Protein AF-A0A2Z2MZR0-F1 (afdb_monomer_lite)

pLDDT: mean 86.18, std 5.52, range [64.0, 92.1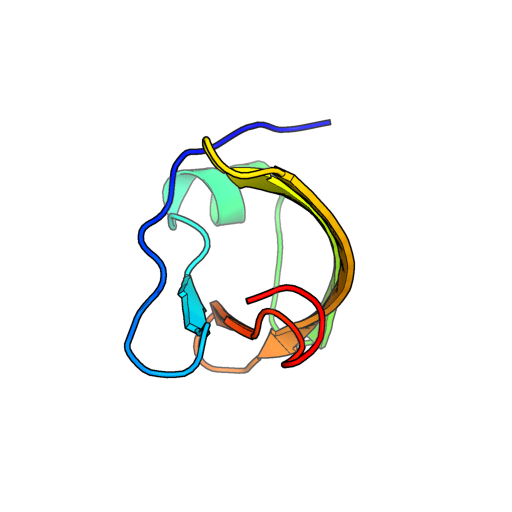9]

Organism: NCBI:txid72803

Structure (mmCIF, N/CA/C/O backbone):
data_AF-A0A2Z2MZR0-F1
#
_entry.id   AF-A0A2Z2MZR0-F1
#
loop_
_atom_site.group_PDB
_atom_site.id
_atom_site.type_symbol
_atom_site.label_atom_id
_atom_site.label_alt_id
_atom_site.label_comp_id
_atom_site.label_asym_id
_atom_site.label_entity_id
_atom_site.label_seq_id
_atom_site.pdbx_PDB_ins_code
_atom_site.Cartn_x
_atom_site.Cartn_y
_atom_site.Cartn_z
_atom_site.occupancy
_atom_site.B_iso_or_equiv
_atom_site.auth_seq_id
_atom_site.auth_comp_id
_atom_site.auth_asym_id
_atom_site.auth_atom_id
_atom_site.pdbx_PDB_model_num
ATOM 1 N N . MET A 1 1 ? -14.163 5.347 -8.234 1.00 67.75 1 MET A N 1
ATOM 2 C CA . MET A 1 1 ? -12.703 5.135 -8.357 1.00 67.75 1 MET A CA 1
ATOM 3 C C . MET A 1 1 ? -12.030 6.330 -7.711 1.00 67.75 1 MET A C 1
ATOM 5 O O . MET A 1 1 ? -12.387 7.439 -8.090 1.00 67.75 1 MET A O 1
ATOM 9 N N . VAL A 1 2 ? -11.147 6.128 -6.729 1.00 81.88 2 VAL A N 1
ATOM 10 C CA . VAL A 1 2 ? -10.467 7.242 -6.052 1.00 81.88 2 VAL A CA 1
ATOM 11 C C . VAL A 1 2 ? -9.013 7.373 -6.463 1.00 81.88 2 VAL A C 1
ATOM 13 O O . VAL A 1 2 ? -8.408 6.429 -6.973 1.00 81.88 2 VAL A O 1
ATOM 16 N N . LYS A 1 3 ? -8.470 8.570 -6.255 1.00 8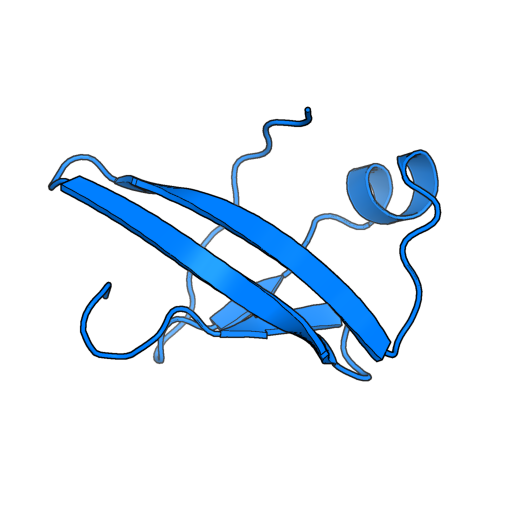8.12 3 LYS A N 1
ATOM 17 C CA . LYS A 1 3 ? -7.075 8.899 -6.481 1.00 88.12 3 LYS A CA 1
ATOM 18 C C . LYS A 1 3 ? -6.558 9.694 -5.290 1.00 88.12 3 LYS A C 1
ATOM 20 O O . LYS A 1 3 ? -7.067 10.769 -5.006 1.00 88.12 3 LYS A O 1
ATOM 25 N N . PHE A 1 4 ? -5.493 9.196 -4.683 1.00 88.56 4 PHE A N 1
ATOM 26 C CA . PHE A 1 4 ? -4.723 9.902 -3.669 1.00 88.56 4 PHE A CA 1
ATOM 27 C C . PHE A 1 4 ? -3.235 9.828 -4.017 1.00 88.56 4 PHE A C 1
ATOM 29 O O . PHE A 1 4 ? -2.819 9.026 -4.858 1.00 88.56 4 PHE A O 1
ATOM 36 N N . HIS A 1 5 ? -2.437 10.681 -3.382 1.00 88.12 5 HIS A N 1
ATOM 37 C CA . HIS A 1 5 ? -0.981 10.583 -3.418 1.00 88.12 5 HIS A CA 1
ATOM 38 C C . HIS A 1 5 ? -0.511 10.070 -2.060 1.00 88.12 5 HIS A C 1
ATOM 40 O O . HIS A 1 5 ? -0.971 10.548 -1.027 1.00 88.12 5 HIS A O 1
ATOM 46 N N . ALA A 1 6 ? 0.390 9.096 -2.067 1.00 87.38 6 ALA A N 1
ATOM 47 C CA . ALA A 1 6 ? 0.983 8.539 -0.863 1.00 87.38 6 ALA A CA 1
ATOM 48 C C . ALA A 1 6 ? 2.470 8.289 -1.098 1.00 87.38 6 ALA A C 1
ATOM 50 O O . ALA A 1 6 ? 2.900 8.025 -2.223 1.00 87.38 6 ALA A O 1
ATOM 51 N N . GLN A 1 7 ? 3.249 8.373 -0.025 1.00 87.06 7 GLN A N 1
ATOM 52 C CA . GLN A 1 7 ? 4.659 8.021 -0.057 1.00 87.06 7 GLN A CA 1
ATOM 53 C C . GLN A 1 7 ? 4.821 6.508 0.116 1.00 87.06 7 GLN A C 1
ATOM 55 O O . GLN A 1 7 ? 4.182 5.903 0.976 1.00 87.06 7 GLN A O 1
ATOM 60 N N . ALA A 1 8 ? 5.706 5.905 -0.680 1.00 86.38 8 ALA A N 1
ATOM 61 C CA . ALA A 1 8 ? 6.152 4.534 -0.466 1.00 86.38 8 ALA A CA 1
ATOM 62 C C . ALA A 1 8 ? 7.403 4.520 0.435 1.00 86.38 8 ALA A C 1
ATOM 64 O O . ALA A 1 8 ? 8.376 5.231 0.181 1.00 86.38 8 ALA A O 1
ATOM 65 N N . TYR A 1 9 ? 7.385 3.708 1.490 1.00 87.38 9 TYR A N 1
ATOM 66 C CA . TYR A 1 9 ? 8.485 3.524 2.438 1.00 87.38 9 TYR A CA 1
ATOM 67 C C . TYR A 1 9 ? 9.495 2.462 1.959 1.00 87.38 9 TYR A C 1
ATOM 69 O O . TYR A 1 9 ? 9.253 1.720 1.003 1.00 87.38 9 TYR A O 1
ATOM 77 N N . LYS A 1 10 ? 10.645 2.353 2.651 1.00 77.88 10 LYS A N 1
ATOM 78 C CA . LYS A 1 10 ? 11.681 1.328 2.402 1.00 77.88 10 LYS A CA 1
ATOM 79 C C . LYS A 1 10 ? 11.077 -0.075 2.527 1.00 77.88 10 LYS A C 1
ATOM 81 O O . LYS A 1 10 ? 10.950 -0.547 3.650 1.00 77.88 10 LYS A O 1
ATOM 86 N N . ASN A 1 11 ? 10.782 -0.707 1.378 1.00 84.88 11 ASN A N 1
ATOM 87 C CA . ASN A 1 11 ? 10.119 -2.011 1.137 1.00 84.88 11 ASN A CA 1
ATOM 88 C C . ASN A 1 11 ? 8.800 -1.934 0.342 1.00 84.88 11 ASN A C 1
ATOM 90 O O . ASN A 1 11 ? 8.106 -2.944 0.237 1.00 84.88 11 ASN A O 1
ATOM 94 N N . GLY A 1 12 ? 8.448 -0.777 -0.219 1.00 85.56 12 GLY A N 1
ATOM 95 C CA . GLY A 1 12 ? 7.221 -0.620 -1.001 1.00 85.56 12 GLY A CA 1
ATOM 96 C C . GLY A 1 12 ? 5.954 -0.589 -0.147 1.00 85.56 12 GLY A C 1
ATOM 97 O O . GLY A 1 12 ? 4.860 -0.671 -0.697 1.00 85.56 12 GLY A O 1
ATOM 98 N N . ARG A 1 13 ? 6.074 -0.485 1.185 1.00 89.00 13 ARG A N 1
ATOM 99 C CA . ARG A 1 13 ? 4.919 -0.220 2.046 1.00 89.00 13 ARG A CA 1
ATOM 100 C C . ARG A 1 13 ? 4.363 1.161 1.760 1.00 89.00 13 ARG A C 1
ATOM 102 O O . ARG A 1 13 ? 5.123 2.113 1.622 1.00 89.00 13 ARG A O 1
ATOM 109 N N . MET A 1 14 ? 3.051 1.268 1.758 1.00 90.19 14 MET A N 1
ATOM 110 C CA . MET A 1 14 ? 2.326 2.526 1.685 1.00 90.19 14 MET A CA 1
ATOM 111 C C . MET A 1 14 ? 1.134 2.467 2.633 1.00 90.19 14 MET A C 1
ATOM 113 O O . MET A 1 14 ? 0.647 1.387 2.967 1.00 90.19 14 MET A O 1
ATOM 117 N N . GLU A 1 15 ? 0.670 3.631 3.057 1.00 89.69 15 GLU A N 1
ATOM 118 C CA . GLU A 1 15 ? -0.504 3.769 3.915 1.00 89.69 15 GLU A CA 1
ATOM 119 C C . GLU A 1 15 ? -1.572 4.556 3.151 1.00 89.69 15 GLU A C 1
ATOM 121 O O . GLU A 1 15 ? -1.260 5.532 2.460 1.00 89.69 15 GLU A O 1
ATOM 126 N N . ILE A 1 16 ? -2.828 4.106 3.234 1.00 88.25 16 ILE A N 1
ATOM 127 C CA . ILE A 1 16 ? -3.958 4.883 2.713 1.00 88.25 16 ILE A CA 1
ATOM 128 C C . ILE A 1 16 ? -4.215 6.031 3.700 1.00 88.25 16 ILE A C 1
ATOM 130 O O . ILE A 1 16 ? -4.392 5.750 4.896 1.00 88.25 16 ILE A O 1
ATOM 134 N N . PRO A 1 17 ? -4.265 7.298 3.235 1.00 88.75 17 PRO A N 1
ATOM 135 C CA . PRO A 1 17 ? -4.615 8.432 4.085 1.00 88.75 17 PRO A CA 1
ATOM 136 C C . PRO A 1 17 ? -5.926 8.179 4.837 1.00 88.75 17 PRO A C 1
ATOM 138 O O . PRO A 1 17 ? -6.888 7.677 4.254 1.00 88.75 17 PRO A O 1
ATOM 141 N N . SER A 1 18 ? -5.972 8.519 6.128 1.00 88.75 18 SER A N 1
ATOM 142 C CA . SER A 1 18 ? -7.133 8.229 6.983 1.00 88.75 18 SER A CA 1
ATOM 143 C C . SER A 1 18 ? -8.426 8.839 6.440 1.00 88.75 18 SER A C 1
ATOM 145 O O . SER A 1 18 ? -9.442 8.162 6.393 1.00 88.75 18 SER A O 1
ATOM 147 N N . ASN A 1 19 ? -8.370 10.067 5.919 1.00 90.06 19 ASN A N 1
ATOM 148 C CA . ASN A 1 19 ? -9.525 10.741 5.322 1.00 90.06 19 ASN A CA 1
ATOM 149 C C . ASN A 1 19 ? -10.108 9.981 4.117 1.00 90.06 19 ASN A C 1
ATOM 151 O O . ASN A 1 19 ? -11.322 9.954 3.941 1.00 90.06 19 ASN A O 1
ATOM 155 N N . GLU A 1 20 ? -9.256 9.371 3.288 1.00 90.50 20 GLU A N 1
ATOM 156 C CA . GLU A 1 20 ? -9.707 8.565 2.150 1.00 90.50 20 GLU A CA 1
ATOM 157 C C . GLU A 1 20 ? -10.313 7.254 2.649 1.00 90.50 20 GLU A C 1
ATOM 159 O O . GLU A 1 20 ? -11.378 6.843 2.202 1.00 90.50 20 GLU A O 1
ATOM 164 N N . ARG A 1 21 ? -9.661 6.614 3.621 1.00 88.69 21 ARG A N 1
ATOM 165 C CA . ARG A 1 21 ? -10.134 5.364 4.216 1.00 88.69 21 ARG A CA 1
ATOM 166 C C . ARG A 1 21 ? -11.529 5.510 4.819 1.00 88.69 21 ARG A C 1
ATOM 168 O O . ARG A 1 21 ? -12.405 4.714 4.491 1.00 88.69 21 ARG A O 1
ATOM 175 N N . ASP A 1 22 ? -11.730 6.554 5.618 1.00 90.62 22 ASP A N 1
ATOM 176 C CA . ASP A 1 22 ? -13.006 6.862 6.262 1.00 90.62 22 ASP A CA 1
ATOM 177 C C . ASP A 1 22 ? -14.086 7.165 5.219 1.00 90.62 22 ASP A C 1
ATOM 179 O O . ASP A 1 22 ? -15.211 6.680 5.323 1.00 90.62 22 ASP A O 1
ATOM 183 N N . TYR A 1 23 ? -13.739 7.918 4.170 1.00 89.94 23 TYR A N 1
ATOM 184 C CA . TYR A 1 23 ? -14.667 8.246 3.089 1.00 89.94 23 TYR A CA 1
ATOM 185 C C . TYR A 1 23 ? -15.154 7.003 2.325 1.00 89.94 23 TYR A C 1
ATOM 187 O O . TYR A 1 23 ? -16.322 6.941 1.942 1.00 89.94 23 TYR A O 1
ATOM 195 N N . PHE A 1 24 ? -14.288 6.005 2.110 1.00 86.62 24 PHE A N 1
ATOM 196 C CA . PHE A 1 24 ? -14.665 4.751 1.440 1.00 86.62 24 PHE A CA 1
ATOM 197 C C . PHE A 1 24 ? -15.166 3.660 2.385 1.00 86.62 24 PHE A C 1
ATOM 199 O O . PHE A 1 24 ? -15.589 2.613 1.898 1.00 86.62 24 PHE A O 1
ATOM 206 N N . GLY A 1 25 ? -15.129 3.891 3.698 1.00 89.19 25 GLY A N 1
ATOM 207 C CA . GLY A 1 25 ? -15.490 2.886 4.694 1.00 89.19 25 GLY A CA 1
ATOM 208 C C . GLY A 1 25 ? -14.613 1.636 4.617 1.00 89.19 25 GLY A C 1
ATOM 209 O O . GLY A 1 25 ? -15.130 0.537 4.790 1.00 89.19 25 GLY A O 1
ATOM 210 N N . LEU A 1 26 ? -13.322 1.799 4.306 1.00 89.38 26 LEU A N 1
ATOM 211 C CA . LEU A 1 26 ? -12.377 0.682 4.245 1.00 89.38 26 LEU A CA 1
ATOM 212 C C . LEU A 1 26 ? -11.996 0.243 5.660 1.00 89.38 26 LEU A C 1
ATOM 214 O O . LEU A 1 26 ? -11.534 1.063 6.456 1.00 89.38 26 LEU A O 1
ATOM 218 N N . ASP A 1 27 ? -12.126 -1.048 5.943 1.00 89.44 27 ASP A N 1
ATOM 219 C CA . ASP A 1 27 ? -11.758 -1.646 7.225 1.00 89.44 27 ASP A CA 1
ATOM 220 C C . ASP A 1 27 ? -10.656 -2.705 7.052 1.00 89.44 27 ASP A C 1
ATOM 222 O O . ASP A 1 27 ? -10.289 -3.134 5.950 1.00 89.44 27 ASP A O 1
ATOM 226 N N . LYS A 1 28 ? -10.088 -3.138 8.176 1.00 87.31 28 LYS A N 1
ATOM 227 C CA . LYS A 1 28 ? -9.138 -4.246 8.226 1.00 87.31 28 LYS A CA 1
ATOM 228 C C . LYS A 1 28 ? -9.717 -5.467 7.507 1.00 87.31 28 LYS A C 1
ATOM 230 O O . LYS A 1 28 ? -10.861 -5.860 7.728 1.00 87.31 28 LYS A O 1
ATOM 235 N N . ASN A 1 29 ? -8.863 -6.135 6.738 1.00 88.31 29 ASN A N 1
ATOM 236 C CA . ASN A 1 29 ? -9.164 -7.305 5.912 1.00 88.31 29 ASN A CA 1
ATOM 237 C C . ASN A 1 29 ? -9.904 -7.038 4.597 1.00 88.31 29 ASN A C 1
ATOM 239 O O . ASN A 1 29 ? -10.060 -7.995 3.831 1.00 88.31 29 ASN A O 1
ATOM 243 N N . ASP A 1 30 ? -10.287 -5.797 4.291 1.00 89.81 30 ASP A N 1
ATOM 244 C CA . ASP A 1 30 ? -10.818 -5.473 2.969 1.00 89.81 30 ASP A CA 1
ATOM 245 C C . ASP A 1 30 ? -9.769 -5.710 1.883 1.00 89.81 30 ASP A C 1
ATOM 247 O O . ASP A 1 30 ? -8.578 -5.434 2.051 1.00 89.81 30 ASP A O 1
ATOM 251 N N . ILE A 1 31 ? -10.222 -6.227 0.743 1.00 90.00 31 ILE A N 1
ATOM 252 C CA . ILE A 1 31 ? -9.386 -6.459 -0.432 1.00 90.00 31 ILE A CA 1
ATOM 253 C C . ILE A 1 31 ? -9.598 -5.299 -1.401 1.00 90.00 31 ILE A C 1
ATOM 255 O O . ILE A 1 31 ? -10.716 -5.047 -1.852 1.00 90.00 31 ILE A O 1
ATOM 259 N N . VAL A 1 32 ? -8.515 -4.610 -1.755 1.00 89.50 32 VAL A N 1
ATOM 260 C CA . VAL A 1 32 ? -8.538 -3.429 -2.623 1.00 89.50 32 VAL A CA 1
ATOM 261 C C . VAL A 1 32 ? -7.725 -3.661 -3.894 1.00 89.50 32 VAL A C 1
ATOM 263 O O . VAL A 1 32 ? -6.655 -4.269 -3.871 1.00 89.50 32 VAL A O 1
ATOM 266 N N . LEU A 1 33 ? -8.225 -3.156 -5.024 1.00 90.81 33 LEU A N 1
ATOM 267 C CA . LEU A 1 33 ? -7.476 -3.093 -6.280 1.00 90.81 33 LEU A CA 1
ATOM 268 C C . LEU A 1 33 ? -6.779 -1.739 -6.386 1.00 90.81 33 LEU A C 1
ATOM 270 O O . LEU A 1 33 ? -7.437 -0.699 -6.442 1.00 90.81 33 LEU A O 1
ATOM 274 N N . LEU A 1 34 ? -5.453 -1.750 -6.485 1.00 89.94 34 LEU A N 1
ATOM 275 C CA . LEU A 1 34 ? -4.639 -0.544 -6.572 1.00 89.94 34 LEU A CA 1
ATOM 276 C C . LEU A 1 34 ? -4.062 -0.370 -7.972 1.00 89.94 34 LEU A C 1
ATOM 278 O O . LEU A 1 34 ? -3.409 -1.259 -8.514 1.00 89.94 34 LEU A O 1
ATOM 282 N N . VAL A 1 35 ? -4.256 0.824 -8.533 1.00 90.19 35 VAL A N 1
ATOM 283 C CA . VAL A 1 35 ? -3.538 1.290 -9.722 1.00 90.19 35 VAL A CA 1
ATOM 284 C C . VAL A 1 35 ? -2.482 2.289 -9.257 1.00 90.19 35 VAL A C 1
ATOM 286 O O . VAL A 1 35 ? -2.812 3.435 -8.952 1.00 90.19 3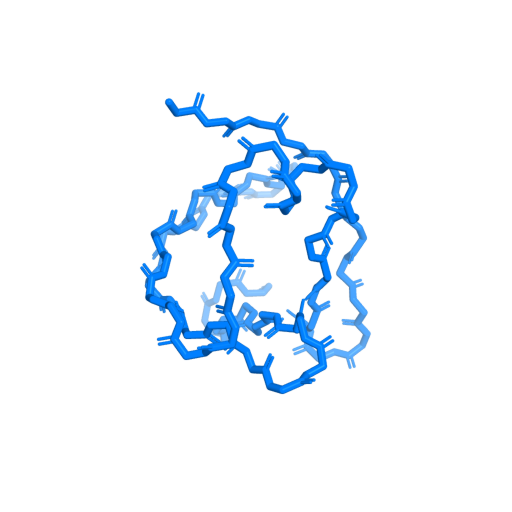5 VAL A O 1
ATOM 289 N N . VAL A 1 36 ? -1.217 1.882 -9.237 1.00 87.81 36 VAL A N 1
ATOM 290 C CA . VAL A 1 36 ? -0.099 2.762 -8.867 1.00 87.81 36 VAL A CA 1
ATOM 291 C C . VAL A 1 36 ? 0.525 3.346 -10.131 1.00 87.81 36 VAL A C 1
ATOM 293 O O . VAL A 1 36 ? 0.691 2.653 -11.136 1.00 87.81 36 VAL A O 1
ATOM 296 N N . ARG A 1 37 ? 0.840 4.642 -10.101 1.00 88.25 37 ARG A N 1
ATOM 297 C CA . ARG A 1 37 ? 1.526 5.353 -11.186 1.00 88.25 37 ARG A CA 1
ATOM 298 C C . ARG A 1 37 ? 2.716 6.100 -10.602 1.00 88.25 37 ARG A C 1
ATOM 300 O O . ARG A 1 37 ? 2.527 6.895 -9.684 1.00 88.25 37 ARG A O 1
ATOM 307 N N . THR A 1 38 ? 3.897 5.859 -11.149 1.00 82.38 38 THR A N 1
ATOM 308 C CA . THR A 1 38 ? 5.132 6.585 -10.839 1.00 82.38 38 THR A CA 1
ATOM 309 C C . THR A 1 38 ? 5.632 7.284 -12.109 1.00 82.38 38 THR A C 1
ATOM 311 O O . THR A 1 38 ? 5.099 7.022 -13.194 1.00 82.38 38 THR A O 1
ATOM 314 N N . PRO A 1 39 ? 6.621 8.190 -12.021 1.00 83.12 39 PRO A N 1
ATOM 315 C CA . PRO A 1 39 ? 7.265 8.746 -13.210 1.00 83.12 39 PRO A CA 1
ATOM 316 C C . PRO A 1 39 ? 7.860 7.673 -14.137 1.00 83.12 39 PRO A C 1
ATOM 318 O O . PRO A 1 39 ? 7.894 7.865 -15.349 1.00 83.12 39 PRO A O 1
ATOM 321 N N . GLU A 1 40 ? 8.293 6.540 -13.580 1.00 82.75 40 GLU A N 1
ATOM 322 C CA . GLU A 1 40 ? 8.955 5.449 -14.301 1.00 82.75 40 GLU A CA 1
ATOM 323 C C . GLU A 1 40 ? 7.979 4.404 -14.869 1.00 82.75 40 GLU A C 1
ATOM 325 O O . GLU A 1 40 ? 8.363 3.624 -15.741 1.00 82.75 40 GLU A O 1
ATOM 330 N N . GLY A 1 41 ? 6.717 4.361 -14.413 1.00 84.31 41 GLY A N 1
ATOM 331 C CA . GLY A 1 41 ? 5.775 3.357 -14.905 1.00 84.31 41 GLY A CA 1
ATOM 332 C C . GLY A 1 41 ? 4.422 3.261 -14.199 1.00 84.31 41 GLY A C 1
ATOM 333 O O . GLY A 1 41 ? 3.969 4.146 -13.470 1.00 84.31 41 GLY A O 1
ATOM 334 N N . ARG A 1 42 ? 3.727 2.150 -14.468 1.00 89.06 42 ARG A N 1
ATOM 335 C CA . ARG A 1 42 ? 2.392 1.843 -13.937 1.00 89.06 42 ARG A CA 1
ATOM 336 C C . ARG A 1 42 ? 2.331 0.404 -13.433 1.00 89.06 42 ARG A C 1
ATOM 338 O O . ARG A 1 42 ? 2.680 -0.514 -14.165 1.00 89.06 42 ARG A O 1
ATOM 345 N N . 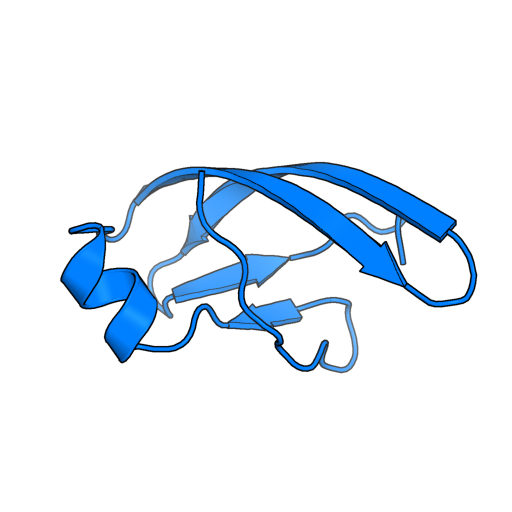GLY A 1 43 ? 1.787 0.221 -12.232 1.00 89.44 43 GLY A N 1
ATOM 346 C CA . GLY A 1 43 ? 1.492 -1.079 -11.632 1.00 89.44 43 GLY A CA 1
ATOM 347 C C . GLY A 1 43 ? -0.001 -1.264 -11.353 1.00 89.44 43 GLY A C 1
ATOM 348 O O . GLY A 1 43 ? -0.731 -0.295 -11.125 1.00 89.44 43 GLY A O 1
ATOM 349 N N . LEU A 1 44 ? -0.457 -2.516 -11.378 1.00 92.19 44 LEU A N 1
ATOM 350 C CA . LEU A 1 44 ? -1.804 -2.923 -10.979 1.00 92.19 44 LEU A CA 1
ATOM 351 C C . LEU A 1 44 ? -1.696 -4.168 -10.105 1.00 92.19 44 LEU A C 1
ATOM 353 O O . LEU A 1 44 ? -1.120 -5.161 -10.544 1.00 92.19 44 LEU A O 1
ATOM 357 N N . PHE A 1 45 ? -2.247 -4.124 -8.897 1.00 90.75 45 PHE A N 1
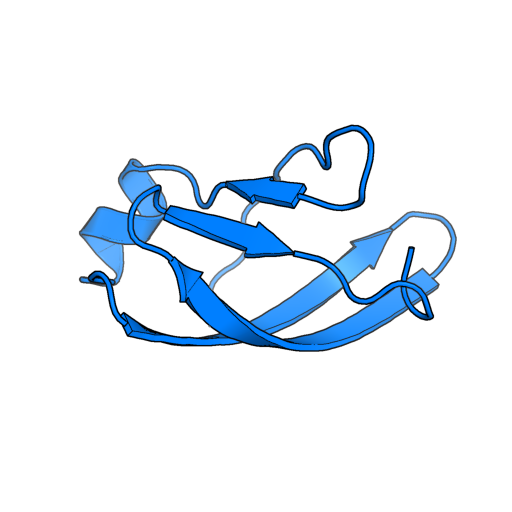ATOM 358 C CA . PHE A 1 45 ? -2.248 -5.279 -8.005 1.00 90.75 45 PHE A CA 1
ATOM 359 C C . PHE A 1 45 ? -3.415 -5.233 -7.018 1.00 90.75 45 PHE A C 1
ATOM 361 O O . PHE A 1 45 ? -3.914 -4.161 -6.674 1.00 90.75 45 PHE A O 1
ATOM 368 N N . TRP A 1 46 ? -3.842 -6.417 -6.586 1.00 89.88 46 TRP A N 1
ATOM 369 C CA . TRP A 1 46 ? -4.744 -6.591 -5.454 1.00 89.88 46 TRP A CA 1
ATOM 370 C C . TRP A 1 46 ? -3.924 -6.709 -4.179 1.00 89.88 46 TRP A C 1
ATOM 372 O O . TRP A 1 46 ? -2.878 -7.360 -4.186 1.00 89.88 46 TRP A O 1
ATOM 382 N N . ASP A 1 47 ?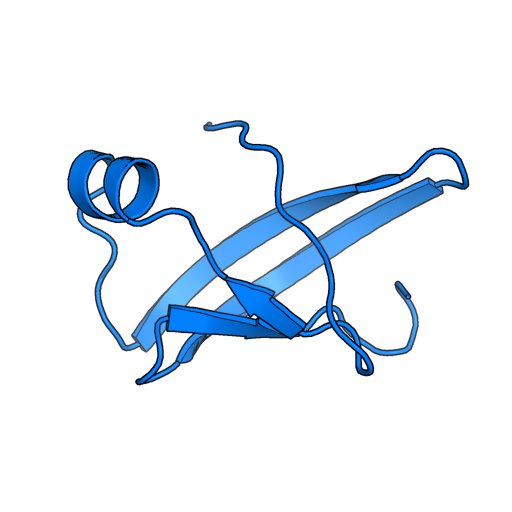 -4.406 -6.114 -3.098 1.00 90.62 47 ASP A N 1
ATOM 383 C CA . ASP A 1 47 ? -3.815 -6.286 -1.776 1.00 90.62 47 ASP A CA 1
ATOM 384 C C . ASP A 1 47 ? -4.902 -6.232 -0.700 1.00 90.62 47 ASP A C 1
ATOM 386 O O . ASP A 1 47 ? -5.992 -5.699 -0.926 1.00 90.62 47 ASP A O 1
ATOM 390 N N . GLN A 1 48 ? -4.610 -6.813 0.457 1.00 89.56 48 GLN A N 1
ATOM 391 C CA . GLN A 1 48 ? -5.500 -6.797 1.608 1.00 89.56 48 GLN A CA 1
ATOM 392 C C . GLN A 1 48 ? -5.052 -5.716 2.589 1.00 89.56 48 GLN A C 1
ATOM 394 O O . GLN A 1 48 ? -3.881 -5.653 2.968 1.00 89.56 48 GLN A O 1
ATOM 399 N N . LEU A 1 49 ? -5.991 -4.890 3.047 1.00 87.38 49 LEU A N 1
ATOM 400 C CA . LEU A 1 49 ? -5.710 -3.887 4.059 1.00 87.38 49 LEU A CA 1
ATOM 401 C C . LEU A 1 49 ? -5.358 -4.582 5.381 1.00 87.38 49 LEU A C 1
ATOM 403 O O . LEU A 1 49 ? -6.178 -5.261 6.005 1.00 87.38 49 LEU A O 1
ATOM 407 N N . THR A 1 50 ? -4.096 -4.451 5.784 1.00 83.31 50 THR A N 1
ATOM 408 C CA . THR A 1 50 ? -3.587 -5.075 7.010 1.00 83.31 50 THR A CA 1
ATOM 409 C C . THR A 1 50 ? -4.080 -4.350 8.265 1.00 83.31 50 THR A C 1
ATOM 411 O O . THR A 1 50 ? -4.616 -3.250 8.202 1.00 83.31 50 THR A O 1
ATOM 414 N N . LEU A 1 51 ? -3.822 -4.932 9.441 1.00 64.00 51 LEU A N 1
ATOM 415 C CA . LEU A 1 51 ? -4.221 -4.395 10.753 1.00 64.00 51 LEU A CA 1
ATOM 416 C C . LEU A 1 51 ? -3.645 -2.999 11.084 1.00 64.00 51 LEU A C 1
ATOM 418 O O . LEU A 1 51 ? -4.072 -2.371 12.045 1.00 64.00 51 LEU A O 1
ATOM 422 N N . HIS A 1 52 ? -2.660 -2.532 10.311 1.00 72.06 52 HIS A N 1
ATOM 423 C CA . HIS A 1 52 ? -2.054 -1.202 10.429 1.00 72.06 52 HIS A CA 1
ATOM 424 C C . HIS A 1 52 ? -2.371 -0.300 9.231 1.00 72.06 52 HIS A C 1
ATOM 426 O O . HIS A 1 52 ? -1.635 0.650 8.986 1.00 72.06 52 HIS A O 1
ATOM 432 N N . ASP A 1 53 ? -3.389 -0.640 8.439 1.00 76.12 53 ASP A N 1
ATOM 433 C CA . ASP A 1 53 ? -3.813 0.119 7.255 1.00 76.12 53 ASP A CA 1
ATOM 434 C C . ASP A 1 53 ? -2.729 0.259 6.183 1.00 76.12 53 ASP A C 1
ATOM 436 O O . ASP A 1 53 ? -2.685 1.208 5.391 1.00 76.12 53 ASP A O 1
ATOM 440 N N . ARG A 1 54 ? -1.821 -0.716 6.184 1.00 83.25 54 ARG A N 1
ATOM 441 C CA . ARG A 1 54 ? -0.687 -0.780 5.276 1.00 83.25 54 ARG A CA 1
ATOM 442 C C . ARG A 1 54 ? -1.007 -1.684 4.113 1.00 83.25 54 ARG A C 1
ATOM 444 O O . ARG A 1 54 ? -1.536 -2.780 4.303 1.00 83.25 54 ARG A O 1
ATOM 451 N N . LEU A 1 55 ? -0.562 -1.227 2.955 1.00 88.88 55 LEU A N 1
ATOM 452 C CA . LEU A 1 55 ? -0.486 -1.967 1.710 1.00 88.88 55 LEU A CA 1
ATOM 453 C C . LEU A 1 55 ? 0.986 -2.145 1.348 1.00 88.88 55 LEU A C 1
ATOM 455 O O . LEU A 1 55 ? 1.831 -1.322 1.716 1.00 88.88 55 LEU A O 1
ATOM 459 N N . THR A 1 56 ? 1.313 -3.207 0.627 1.00 88.81 56 THR A N 1
ATOM 460 C CA . THR A 1 56 ? 2.677 -3.477 0.173 1.00 88.81 56 THR A CA 1
ATOM 461 C C . THR A 1 56 ? 2.700 -3.633 -1.336 1.00 88.81 56 THR A C 1
ATOM 463 O O . THR A 1 56 ? 2.202 -4.611 -1.881 1.00 88.81 56 THR A O 1
ATOM 466 N N . ILE A 1 57 ? 3.373 -2.704 -2.017 1.00 87.31 57 ILE A N 1
ATOM 467 C CA . ILE A 1 57 ? 3.646 -2.823 -3.448 1.00 87.31 57 ILE A CA 1
ATOM 468 C C . ILE A 1 57 ? 4.492 -4.095 -3.673 1.00 87.31 57 ILE A C 1
ATOM 470 O O . ILE A 1 57 ? 5.556 -4.240 -3.044 1.00 87.31 57 ILE A O 1
ATOM 474 N N . PRO A 1 58 ? 4.054 -5.030 -4.538 1.00 85.75 58 PRO A N 1
ATOM 475 C CA . PRO A 1 58 ? 4.796 -6.250 -4.848 1.00 85.75 58 PRO A CA 1
ATOM 476 C C . PRO A 1 58 ? 6.193 -5.952 -5.394 1.00 85.75 58 PRO A C 1
ATOM 478 O O . PRO A 1 58 ? 6.373 -4.983 -6.121 1.00 85.75 58 PRO A O 1
ATOM 481 N N . LEU A 1 59 ? 7.182 -6.801 -5.091 1.00 83.38 59 LEU A N 1
ATOM 482 C CA . LEU A 1 59 ? 8.589 -6.570 -5.463 1.00 83.38 59 LEU A CA 1
ATOM 483 C C . LEU A 1 59 ? 8.795 -6.313 -6.966 1.00 83.38 59 LEU A C 1
ATOM 485 O O . LEU A 1 59 ? 9.604 -5.467 -7.317 1.00 83.38 59 LEU A O 1
ATOM 489 N N . GLY A 1 60 ? 8.050 -7.001 -7.836 1.00 82.06 60 GLY A N 1
ATOM 490 C CA . GLY A 1 60 ? 8.130 -6.814 -9.290 1.00 82.06 60 GLY A CA 1
ATOM 491 C C . GLY A 1 60 ? 7.508 -5.514 -9.816 1.00 82.06 60 GLY A C 1
ATOM 492 O O . GLY A 1 60 ? 7.540 -5.289 -11.019 1.00 82.06 60 GLY A O 1
ATOM 493 N N . LEU A 1 61 ? 6.915 -4.693 -8.941 1.00 80.19 61 LEU A N 1
ATOM 494 C CA . LEU A 1 61 ? 6.267 -3.416 -9.263 1.00 80.19 61 LEU A CA 1
ATOM 495 C C . LEU A 1 61 ? 6.888 -2.221 -8.509 1.00 80.19 61 LEU A C 1
ATOM 497 O O . LEU A 1 61 ? 6.295 -1.142 -8.514 1.00 80.19 61 LEU A O 1
ATOM 501 N N . ARG A 1 62 ? 8.015 -2.424 -7.814 1.00 74.44 62 ARG A N 1
ATOM 502 C CA . ARG A 1 62 ? 8.748 -1.381 -7.075 1.00 74.44 62 ARG A CA 1
ATOM 503 C C . ARG A 1 62 ? 9.787 -0.691 -7.940 1.00 74.44 62 ARG A C 1
ATOM 505 O O . ARG A 1 62 ? 10.344 -1.372 -8.827 1.00 74.44 62 ARG A O 1
#

Radius of gyration: 11.2 Å; chains: 1; bounding box: 27×18×26 Å

Foldseek 3Di:
DDDDDWDQDDQQKTADPPVVCVVVVPDFQDKDWDWDDDPVGIDIDIFGQHPVRIDHDDPVRD

Secondary structure (DSSP, 8-state):
------PPPTTSEEE--HHHHHHHT--TT-EEEEEEEETTEEEEEEEE--TTSEEE--GGG-

Sequence (62 aa):
MVKFHAQAYKNGRMEIPSNERDYFGLDKNDIVLLVVRTPEGRGLFWDQLTLHDRLTIPLGLR